Protein AF-A0A7W6AAC6-F1 (afdb_monomer_lite)

Foldseek 3Di:
DDDDPNDDDDADPPGDDFDKDWDWDDQDPVSDIDIDIDTDDQPPPNDDDDPCVVVVVVVVVVVVVVVD

pLDDT: mean 78.14, std 9.96, range [46.34, 91.62]

Structure (mmCIF, N/CA/C/O backbone):
data_AF-A0A7W6AAC6-F1
#
_entry.id   AF-A0A7W6AAC6-F1
#
loop_
_atom_site.group_PDB
_atom_site.id
_atom_site.type_symbol
_atom_site.label_atom_id
_atom_site.label_alt_id
_atom_site.label_comp_id
_atom_site.label_asym_id
_atom_site.label_entity_id
_atom_site.label_seq_id
_atom_site.pdbx_PDB_ins_code
_atom_site.Cartn_x
_atom_site.Cartn_y
_atom_site.Cartn_z
_atom_site.occupancy
_atom_site.B_iso_or_equiv
_atom_site.auth_seq_id
_atom_site.auth_comp_id
_atom_site.auth_asym_id
_atom_site.auth_atom_id
_atom_site.pdbx_PDB_model_num
ATOM 1 N N . MET A 1 1 ? -0.631 -6.558 -13.894 1.00 54.41 1 MET A N 1
ATOM 2 C CA . MET A 1 1 ? -2.035 -6.475 -13.440 1.00 54.41 1 MET A CA 1
ATOM 3 C C . MET A 1 1 ? -2.078 -6.285 -11.938 1.00 54.41 1 MET A C 1
ATOM 5 O O . MET A 1 1 ? -1.238 -6.843 -11.237 1.00 54.41 1 MET A O 1
ATOM 9 N N . SER A 1 2 ? -3.041 -5.501 -11.462 1.00 60.00 2 SER A N 1
ATOM 10 C CA . SER A 1 2 ? -3.216 -5.176 -10.045 1.00 60.00 2 SER A CA 1
ATOM 11 C C . SER A 1 2 ? -4.578 -5.694 -9.590 1.00 60.00 2 SER A C 1
ATOM 13 O O . SER A 1 2 ? -5.589 -5.358 -10.201 1.00 60.00 2 SER A O 1
ATOM 15 N N . ARG A 1 3 ? -4.614 -6.526 -8.538 1.00 58.81 3 ARG A N 1
ATOM 16 C CA . ARG A 1 3 ? -5.867 -6.980 -7.915 1.00 58.81 3 ARG A CA 1
ATOM 17 C C . ARG A 1 3 ? -6.233 -6.082 -6.737 1.00 58.81 3 ARG A C 1
ATOM 19 O O . ARG A 1 3 ? -5.411 -5.896 -5.841 1.00 58.81 3 ARG A O 1
ATOM 26 N N . ALA A 1 4 ? -7.455 -5.561 -6.728 1.00 65.44 4 ALA A N 1
ATOM 27 C CA . ALA A 1 4 ? -8.008 -4.749 -5.647 1.00 65.44 4 ALA A CA 1
ATOM 28 C C . ALA A 1 4 ? -9.406 -5.272 -5.302 1.00 65.44 4 ALA A C 1
ATOM 30 O O . ALA A 1 4 ? -10.283 -5.266 -6.155 1.00 65.44 4 ALA A O 1
ATOM 31 N N . GLN A 1 5 ? -9.606 -5.768 -4.075 1.00 78.69 5 GLN A N 1
ATOM 32 C CA . GLN A 1 5 ? -10.915 -6.248 -3.592 1.00 78.69 5 GLN A CA 1
ATOM 33 C C . GLN A 1 5 ? -11.635 -7.225 -4.555 1.00 78.69 5 GLN A C 1
ATOM 35 O O . GLN A 1 5 ? -12.841 -7.156 -4.751 1.00 78.69 5 GLN A O 1
ATOM 40 N N . GLY A 1 6 ? -10.888 -8.136 -5.188 1.00 78.12 6 GLY A N 1
ATOM 41 C CA . GLY A 1 6 ? -11.434 -9.102 -6.154 1.00 78.12 6 GLY A CA 1
ATOM 42 C C . GLY A 1 6 ? -11.620 -8.563 -7.578 1.00 78.12 6 GLY A C 1
ATOM 43 O O . GLY A 1 6 ? -11.873 -9.349 -8.486 1.00 78.12 6 GLY A O 1
ATOM 44 N N . MET A 1 7 ? -11.423 -7.262 -7.799 1.00 75.12 7 MET A N 1
ATOM 45 C CA . MET A 1 7 ? -11.392 -6.646 -9.122 1.00 75.12 7 MET A CA 1
ATOM 46 C C . MET A 1 7 ? -9.984 -6.678 -9.710 1.00 75.12 7 MET A C 1
ATOM 48 O O . MET A 1 7 ? -8.981 -6.617 -8.993 1.00 75.12 7 MET A O 1
ATOM 52 N N . GLU A 1 8 ? -9.917 -6.742 -11.033 1.00 81.75 8 GLU A N 1
ATOM 53 C CA . GLU A 1 8 ? -8.680 -6.642 -11.790 1.00 81.75 8 GLU A CA 1
ATOM 54 C C . GLU A 1 8 ? -8.642 -5.310 -12.528 1.00 81.75 8 GLU A C 1
ATOM 56 O O . GLU A 1 8 ? -9.559 -4.971 -13.275 1.00 81.75 8 GLU A O 1
ATOM 61 N N . ILE A 1 9 ? -7.578 -4.549 -12.287 1.00 80.31 9 ILE A N 1
ATOM 62 C CA . ILE A 1 9 ? -7.345 -3.271 -12.949 1.00 80.31 9 ILE A CA 1
ATOM 63 C C . ILE A 1 9 ? -6.097 -3.428 -13.814 1.00 80.31 9 ILE A C 1
ATOM 65 O O . ILE A 1 9 ? -5.012 -3.791 -13.335 1.00 80.31 9 ILE A O 1
ATOM 69 N N . ALA A 1 10 ? -6.267 -3.173 -15.108 1.00 84.00 10 ALA A N 1
ATOM 70 C CA . ALA A 1 10 ? -5.170 -3.099 -16.055 1.00 84.00 10 ALA A CA 1
ATOM 71 C C . ALA A 1 10 ? -4.599 -1.677 -16.050 1.00 84.00 10 ALA A C 1
ATOM 73 O O . ALA A 1 10 ? -5.330 -0.710 -16.249 1.00 84.00 10 ALA A O 1
ATOM 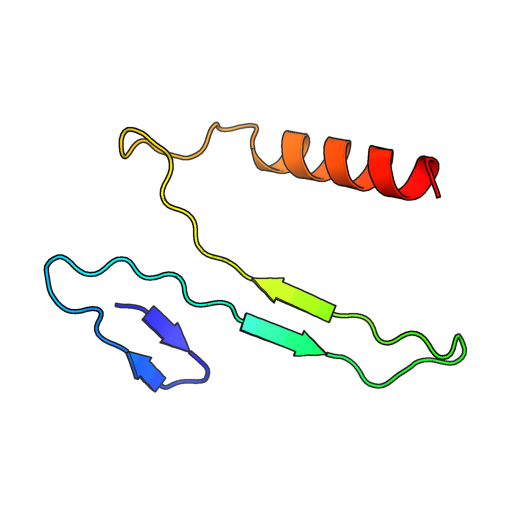74 N N . CYS A 1 11 ? -3.290 -1.563 -15.828 1.00 84.19 11 CYS A N 1
ATOM 75 C CA . CYS A 1 11 ? -2.559 -0.323 -16.056 1.00 84.19 11 CYS A CA 1
ATOM 76 C C . CYS A 1 11 ? -2.180 -0.289 -17.543 1.00 84.19 11 CYS A C 1
ATOM 78 O O . CYS A 1 11 ? -1.476 -1.210 -17.975 1.00 84.19 11 CYS A O 1
ATOM 80 N N . PRO A 1 12 ? -2.658 0.691 -18.331 1.00 89.19 12 PRO A N 1
ATOM 81 C CA . PRO A 1 12 ? -2.285 0.811 -19.735 1.00 89.19 12 PRO A CA 1
ATOM 82 C C . PRO A 1 12 ? -0.772 0.934 -19.921 1.00 89.19 12 PRO A C 1
ATOM 84 O O . PRO A 1 12 ? -0.038 1.324 -19.009 1.00 89.19 12 PRO A O 1
ATOM 87 N N . GLU A 1 13 ? -0.301 0.628 -21.126 1.00 88.00 13 GLU A N 1
ATOM 88 C CA . GLU A 1 13 ? 1.110 0.785 -21.464 1.00 88.00 13 GLU A CA 1
ATOM 89 C C . GLU A 1 13 ? 1.560 2.248 -21.303 1.00 88.00 13 GLU A C 1
ATOM 91 O O . GLU A 1 13 ? 0.835 3.186 -21.639 1.00 88.00 13 GLU A O 1
ATOM 96 N N . GLY A 1 14 ? 2.752 2.446 -20.733 1.00 85.56 14 GLY A N 1
ATOM 97 C CA . GLY A 1 14 ? 3.315 3.769 -20.440 1.00 85.56 14 GLY A CA 1
ATOM 98 C C . GLY A 1 14 ? 2.761 4.448 -19.181 1.00 85.56 14 GLY A C 1
ATOM 99 O O . GLY A 1 14 ? 3.268 5.498 -18.791 1.00 85.56 14 GLY A O 1
ATOM 100 N N . TRP A 1 15 ? 1.758 3.865 -18.519 1.00 85.50 15 TRP A N 1
ATOM 101 C CA . TRP A 1 15 ? 1.205 4.405 -17.278 1.00 85.50 15 TRP A CA 1
ATOM 102 C C . TRP A 1 15 ? 1.905 3.798 -16.063 1.00 85.50 15 TRP A C 1
ATOM 104 O O . TRP A 1 15 ? 2.242 2.615 -16.040 1.00 85.50 15 TRP A O 1
ATOM 114 N N . ALA A 1 16 ? 2.105 4.616 -15.031 1.00 82.25 16 ALA A N 1
ATOM 115 C CA . ALA A 1 16 ? 2.639 4.166 -13.753 1.00 82.25 16 ALA A CA 1
ATOM 116 C C . ALA A 1 16 ? 1.497 3.878 -12.769 1.00 82.25 16 ALA A C 1
ATOM 118 O O . ALA A 1 16 ? 0.698 4.764 -12.464 1.00 82.25 16 ALA A O 1
ATOM 119 N N . ASP A 1 17 ? 1.457 2.663 -12.222 1.00 82.50 17 ASP A N 1
ATOM 120 C CA . ASP A 1 17 ? 0.535 2.318 -11.139 1.00 82.50 17 ASP A CA 1
ATOM 121 C C . ASP A 1 17 ? 0.993 2.976 -9.828 1.00 82.50 17 ASP A C 1
ATOM 123 O O . ASP A 1 17 ? 1.994 2.582 -9.228 1.00 82.50 17 ASP A O 1
ATOM 127 N N . ARG A 1 18 ? 0.243 3.990 -9.390 1.00 83.75 18 ARG A N 1
ATOM 128 C CA . ARG A 1 18 ? 0.434 4.719 -8.125 1.00 83.75 18 ARG A CA 1
ATOM 129 C C . ARG A 1 18 ? -0.704 4.459 -7.134 1.00 83.75 18 ARG A C 1
ATOM 131 O O . ARG A 1 1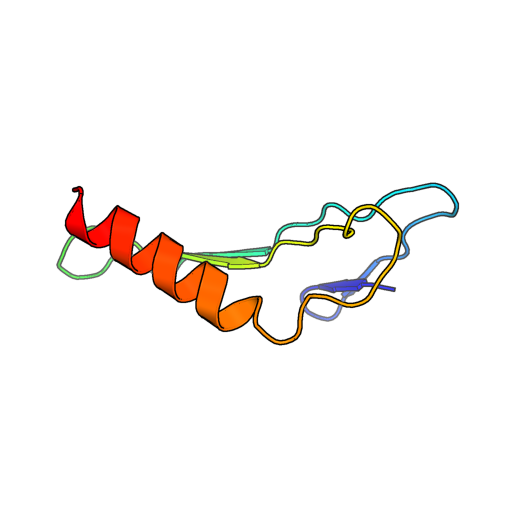8 ? -0.975 5.289 -6.269 1.00 83.75 18 ARG A O 1
ATOM 138 N N . SER A 1 19 ? -1.405 3.337 -7.283 1.00 84.06 19 SER A N 1
ATOM 139 C CA . SER A 1 19 ? -2.546 3.001 -6.430 1.00 84.06 19 SER A CA 1
ATOM 140 C C . SER A 1 19 ? -2.137 2.881 -4.960 1.00 84.06 19 SER A C 1
ATOM 142 O O . SER A 1 19 ? -1.087 2.322 -4.632 1.00 84.06 19 SER A O 1
ATOM 144 N N . MET A 1 20 ? -3.018 3.345 -4.077 1.00 87.38 20 MET A N 1
ATOM 145 C CA . MET A 1 20 ? -2.901 3.212 -2.628 1.00 87.38 20 MET A CA 1
ATOM 146 C C . MET A 1 20 ? -4.145 2.506 -2.088 1.00 87.38 20 MET A C 1
ATOM 148 O O . MET A 1 20 ? -5.266 2.867 -2.443 1.00 87.38 20 MET A O 1
ATOM 152 N N . LEU A 1 21 ? -3.950 1.511 -1.223 1.00 87.25 21 LEU A N 1
ATOM 153 C CA . LEU A 1 21 ? -5.022 0.906 -0.437 1.00 87.25 21 LEU A CA 1
ATOM 154 C C . LEU A 1 21 ? -4.933 1.430 0.993 1.00 87.25 21 LEU A C 1
ATOM 156 O O . LEU A 1 21 ? -3.897 1.268 1.630 1.00 87.25 21 LEU A O 1
ATOM 160 N N . VAL A 1 22 ? -6.024 2.002 1.495 1.00 90.50 22 VAL A N 1
ATOM 161 C CA . VAL A 1 22 ? -6.164 2.407 2.896 1.00 90.50 22 VAL A CA 1
ATOM 162 C C . VAL A 1 22 ? -7.300 1.603 3.514 1.00 90.50 22 VAL A C 1
ATOM 164 O O . VAL A 1 22 ? -8.429 1.654 3.029 1.00 90.50 22 VAL A O 1
ATOM 167 N N . LEU A 1 23 ? -7.002 0.850 4.571 1.00 88.12 23 LEU A N 1
ATOM 168 C CA . LEU A 1 23 ? -7.994 0.170 5.399 1.00 88.12 23 LEU A CA 1
ATOM 169 C C . LEU A 1 23 ? -7.996 0.807 6.784 1.00 88.12 23 LEU A C 1
ATOM 171 O O . LEU A 1 23 ? -6.992 0.756 7.491 1.00 88.12 23 LEU A O 1
ATOM 175 N 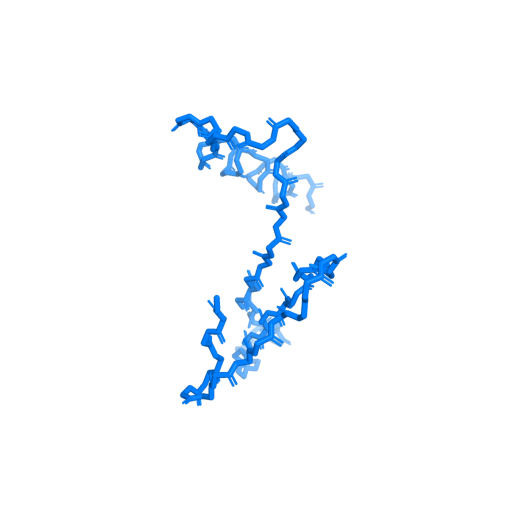N . THR A 1 24 ? -9.128 1.383 7.171 1.00 91.62 24 THR A N 1
ATOM 176 C CA . THR A 1 24 ? -9.301 2.061 8.458 1.00 91.62 24 THR A CA 1
ATOM 177 C C . THR A 1 24 ? -10.122 1.187 9.393 1.00 91.62 24 THR A C 1
ATOM 179 O O . THR A 1 24 ? -11.251 0.813 9.070 1.00 91.62 24 THR A O 1
ATOM 182 N N . ALA A 1 25 ? -9.569 0.859 10.558 1.00 88.56 25 ALA A N 1
ATOM 183 C CA . ALA A 1 25 ? -10.336 0.224 11.621 1.00 88.56 25 ALA A CA 1
ATOM 184 C C . ALA A 1 25 ? -11.262 1.256 12.295 1.00 88.56 25 ALA A C 1
ATOM 186 O O . ALA A 1 25 ? -10.904 2.435 12.368 1.00 88.56 25 ALA A O 1
ATOM 187 N N . PRO A 1 26 ? -12.425 0.849 12.831 1.00 89.06 26 PRO A N 1
ATOM 188 C CA . PRO A 1 26 ? -13.226 1.725 13.678 1.00 89.06 26 PRO A CA 1
ATOM 189 C C . PRO A 1 26 ? -12.391 2.297 14.842 1.00 89.06 26 PRO A C 1
ATOM 191 O O . PRO A 1 26 ? -11.509 1.594 15.347 1.00 89.06 26 PRO A O 1
ATOM 194 N N . PRO A 1 27 ? -12.649 3.540 15.290 1.00 87.56 27 PRO A N 1
ATOM 195 C CA . PRO A 1 27 ? -11.918 4.133 16.405 1.00 87.56 27 PRO A CA 1
ATOM 196 C C . PRO A 1 27 ? -12.032 3.275 17.669 1.00 87.56 27 PRO A C 1
ATOM 198 O O . PRO A 1 27 ? -13.125 2.849 18.046 1.00 87.56 27 PRO A O 1
ATOM 201 N N . GLY A 1 28 ? -10.896 3.027 18.324 1.00 80.62 28 GLY A N 1
ATOM 202 C CA . GLY A 1 28 ? -10.857 2.333 19.611 1.00 80.62 28 GLY A CA 1
ATOM 203 C C . GLY A 1 28 ? -11.170 3.260 20.789 1.00 80.62 28 GLY A C 1
ATOM 204 O O . GLY A 1 28 ? -11.514 4.428 20.619 1.00 80.62 28 GLY A O 1
ATOM 205 N N . ALA A 1 29 ? -10.974 2.764 22.013 1.00 83.38 29 ALA A N 1
ATOM 206 C CA . ALA A 1 29 ? -11.202 3.533 23.243 1.00 83.38 29 ALA A CA 1
ATOM 207 C C . ALA A 1 29 ? -10.340 4.810 23.363 1.00 83.38 29 ALA A C 1
ATOM 209 O O . ALA A 1 29 ? -10.708 5.729 24.086 1.00 83.38 29 ALA A O 1
ATOM 210 N N . SER A 1 30 ? -9.214 4.889 22.645 1.00 83.81 30 SER A N 1
ATOM 211 C CA . SER A 1 30 ? -8.369 6.088 22.562 1.00 83.81 30 SER A CA 1
ATOM 212 C C . SER A 1 30 ? -8.920 7.174 21.628 1.00 83.81 30 SER A C 1
ATOM 214 O O . SER A 1 30 ? -8.330 8.246 21.538 1.00 83.81 30 SER A O 1
ATOM 216 N N . GLY A 1 31 ? -10.001 6.902 20.885 1.00 85.69 31 GLY A N 1
ATOM 217 C CA . GLY A 1 31 ? -10.543 7.797 19.857 1.00 85.69 31 GLY A CA 1
ATOM 218 C C . GLY A 1 31 ? -9.722 7.850 18.562 1.00 85.69 31 GLY A C 1
ATOM 219 O O . GLY A 1 31 ? -10.142 8.494 17.604 1.00 85.69 31 GLY A O 1
ATOM 220 N N . ILE A 1 32 ? -8.583 7.151 18.501 1.00 82.06 32 ILE A N 1
ATOM 221 C CA . ILE A 1 32 ? -7.720 7.072 17.317 1.00 82.06 32 ILE A CA 1
ATOM 222 C C . ILE A 1 32 ? -8.087 5.825 16.505 1.00 82.06 32 ILE A C 1
ATOM 224 O O . ILE A 1 32 ? -8.202 4.723 17.046 1.00 82.06 32 ILE A O 1
ATOM 228 N N . ALA A 1 33 ? -8.254 6.000 15.194 1.00 86.94 33 ALA A N 1
ATOM 229 C CA . ALA A 1 33 ? -8.465 4.914 14.245 1.00 86.94 33 ALA A CA 1
ATOM 230 C C . ALA A 1 33 ? -7.129 4.464 13.637 1.00 86.94 33 ALA A C 1
ATOM 232 O O . ALA A 1 33 ? -6.392 5.269 13.064 1.00 86.94 33 ALA A O 1
ATOM 233 N N . ALA A 1 34 ? -6.823 3.172 13.747 1.00 84.0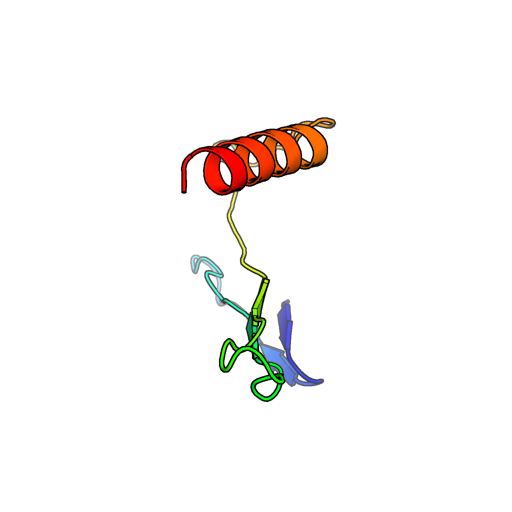0 34 ALA A N 1
ATOM 234 C CA . ALA A 1 34 ? -5.658 2.587 13.094 1.00 84.00 34 ALA A CA 1
ATOM 235 C C . ALA A 1 34 ? -5.903 2.449 11.584 1.00 84.00 34 ALA A C 1
ATOM 237 O O . ALA A 1 34 ? -6.982 2.031 11.158 1.00 84.00 34 ALA A O 1
ATOM 238 N N . ASN A 1 35 ? -4.884 2.762 10.782 1.00 89.31 35 ASN A N 1
ATOM 239 C CA . ASN A 1 35 ? -4.922 2.639 9.328 1.00 89.31 35 ASN A CA 1
ATOM 240 C C . ASN A 1 35 ? -3.839 1.666 8.854 1.00 89.31 35 ASN A C 1
ATOM 242 O O . ASN A 1 35 ? -2.677 1.814 9.224 1.00 89.31 35 ASN A O 1
ATOM 246 N N . LEU A 1 36 ? -4.205 0.710 8.000 1.00 84.50 36 LEU A N 1
ATOM 247 C CA . LEU A 1 36 ? -3.258 -0.047 7.184 1.00 84.50 36 LEU A CA 1
ATOM 248 C C . LEU A 1 36 ? -3.196 0.601 5.804 1.00 84.50 36 LEU A C 1
ATOM 250 O O . LEU A 1 36 ? -4.200 0.638 5.092 1.00 84.50 36 LEU A O 1
ATOM 254 N N . VAL A 1 37 ? -2.017 1.089 5.429 1.00 87.38 37 VAL A N 1
ATOM 255 C CA . VAL A 1 37 ? -1.782 1.741 4.140 1.00 87.38 37 VAL A CA 1
ATOM 256 C C . VAL A 1 37 ? -0.808 0.901 3.323 1.00 87.38 37 VAL A C 1
ATOM 258 O O . VAL A 1 37 ? 0.302 0.627 3.769 1.00 87.38 37 VAL A O 1
ATOM 261 N N . VAL A 1 38 ? -1.216 0.499 2.121 1.00 84.62 38 VAL A N 1
ATOM 262 C CA . VAL A 1 38 ? -0.362 -0.200 1.153 1.00 84.62 38 VAL A CA 1
ATOM 263 C C . VAL A 1 38 ? -0.175 0.702 -0.057 1.00 84.62 38 VAL A C 1
ATOM 265 O O . VAL A 1 38 ? -1.144 1.055 -0.729 1.00 84.62 38 VAL A O 1
ATOM 268 N N . THR A 1 39 ? 1.072 1.061 -0.343 1.00 85.25 39 THR A N 1
ATOM 269 C CA . THR A 1 39 ? 1.464 1.880 -1.494 1.00 85.25 39 THR A CA 1
ATOM 270 C C . THR A 1 39 ? 2.324 1.084 -2.463 1.00 85.25 39 THR A C 1
ATOM 272 O O . THR A 1 39 ? 2.841 0.012 -2.144 1.00 85.25 39 THR A O 1
ATOM 275 N N . ARG A 1 40 ? 2.467 1.616 -3.677 1.00 78.56 40 ARG A N 1
ATOM 276 C CA . ARG A 1 40 ? 3.372 1.094 -4.698 1.00 78.56 40 ARG A CA 1
ATOM 277 C C . ARG A 1 40 ? 4.338 2.190 -5.079 1.00 78.56 40 ARG A C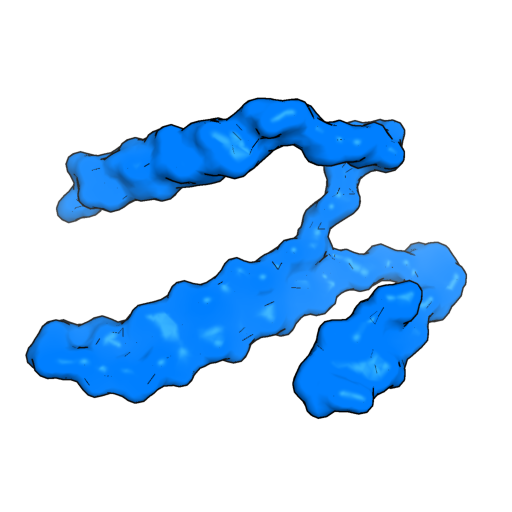 1
ATOM 279 O O . ARG A 1 40 ? 3.918 3.301 -5.402 1.00 78.56 40 ARG A O 1
ATOM 286 N N . ASP A 1 41 ? 5.615 1.853 -5.071 1.00 75.38 41 ASP A N 1
ATOM 287 C CA . ASP A 1 41 ? 6.637 2.713 -5.634 1.00 75.38 41 ASP A CA 1
ATOM 288 C C . ASP A 1 41 ? 7.577 1.888 -6.503 1.00 75.38 41 ASP A C 1
ATOM 290 O O . ASP A 1 41 ? 7.846 0.715 -6.225 1.00 75.38 41 ASP A O 1
ATOM 294 N N . VAL A 1 42 ? 8.033 2.500 -7.590 1.00 69.88 42 VAL A N 1
ATOM 295 C CA . VAL A 1 42 ? 8.993 1.880 -8.498 1.00 69.88 42 VAL A CA 1
ATOM 296 C C . VAL A 1 42 ? 10.363 2.374 -8.083 1.00 69.88 42 VAL A C 1
ATOM 298 O O . VAL A 1 42 ? 10.639 3.571 -8.130 1.00 69.88 42 VAL A O 1
ATOM 301 N N . LEU A 1 43 ? 11.230 1.450 -7.682 1.00 67.31 43 LEU A N 1
ATOM 302 C CA . LEU A 1 43 ? 12.597 1.792 -7.319 1.00 67.31 43 LEU A CA 1
ATOM 303 C C . LEU A 1 43 ? 13.306 2.400 -8.527 1.00 67.31 43 LEU A C 1
ATOM 305 O O . LEU A 1 43 ? 13.297 1.834 -9.625 1.00 67.31 43 LEU A O 1
ATOM 309 N N . ALA A 1 44 ? 13.928 3.560 -8.318 1.00 62.69 44 ALA A N 1
ATOM 310 C CA . ALA A 1 44 ? 14.739 4.204 -9.338 1.00 62.69 44 ALA A CA 1
ATOM 311 C C . ALA A 1 44 ? 15.802 3.212 -9.848 1.00 62.69 44 ALA A C 1
ATOM 313 O O . ALA A 1 44 ? 16.551 2.635 -9.062 1.00 62.69 44 ALA A O 1
ATOM 314 N N . GLY A 1 45 ? 15.829 2.981 -11.164 1.00 67.69 45 GLY A N 1
ATOM 315 C CA . GLY A 1 45 ? 16.719 2.005 -11.805 1.00 67.69 45 GLY A CA 1
ATOM 316 C C . GLY A 1 45 ? 16.119 0.614 -12.046 1.00 67.69 45 GLY A C 1
ATOM 317 O O . GLY A 1 45 ? 16.823 -0.245 -12.566 1.00 67.69 45 GLY A O 1
ATOM 318 N N . GLY A 1 46 ? 14.844 0.372 -11.707 1.00 62.25 46 GLY A N 1
ATOM 319 C CA . GLY A 1 46 ? 14.134 -0.871 -12.058 1.00 62.25 46 GLY A CA 1
ATOM 320 C C . GLY A 1 46 ? 14.652 -2.137 -11.359 1.00 62.25 46 GLY A C 1
ATOM 321 O O . GLY A 1 46 ? 14.308 -3.246 -11.761 1.00 62.25 46 GLY A O 1
ATOM 322 N N . GLY A 1 47 ? 15.493 -1.980 -10.334 1.00 65.69 47 GLY A N 1
ATOM 323 C CA . GLY A 1 47 ? 16.074 -3.079 -9.568 1.00 65.69 47 GLY A CA 1
ATOM 324 C C . GLY A 1 47 ? 15.128 -3.653 -8.513 1.00 65.69 47 GLY A C 1
ATOM 325 O O . GLY A 1 47 ? 14.105 -3.061 -8.166 1.00 65.69 47 GLY A O 1
ATOM 326 N N . GLN A 1 48 ? 15.496 -4.815 -7.971 1.00 66.50 48 GLN A N 1
ATOM 327 C CA . GLN A 1 48 ? 14.847 -5.368 -6.783 1.00 66.50 48 GLN A CA 1
ATOM 328 C C . GLN A 1 48 ? 15.058 -4.453 -5.574 1.00 66.50 48 GLN A C 1
ATOM 330 O O . GLN A 1 48 ? 16.074 -3.764 -5.460 1.00 66.50 48 GLN A O 1
ATOM 335 N N . ALA A 1 49 ? 14.098 -4.480 -4.649 1.00 67.25 49 ALA A N 1
ATOM 336 C CA . ALA A 1 49 ? 14.260 -3.818 -3.367 1.00 67.25 49 ALA A CA 1
ATOM 337 C C . ALA A 1 49 ? 15.520 -4.327 -2.656 1.00 67.25 49 ALA A C 1
ATOM 339 O O . ALA A 1 49 ? 15.784 -5.531 -2.699 1.00 67.25 49 ALA A O 1
ATOM 340 N N . PRO A 1 50 ? 16.295 -3.436 -2.006 1.00 73.00 50 PRO A N 1
ATOM 341 C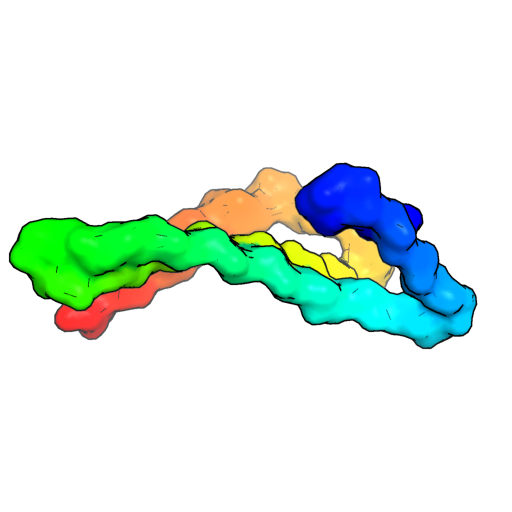 CA . PRO A 1 50 ? 17.401 -3.852 -1.157 1.00 73.00 50 PRO A CA 1
ATOM 342 C C . PRO A 1 50 ? 16.934 -4.939 -0.191 1.00 73.00 50 PRO A C 1
ATOM 344 O O . PRO A 1 50 ? 15.857 -4.819 0.394 1.00 73.00 50 PRO A O 1
ATOM 347 N N . ALA A 1 51 ? 17.738 -5.986 -0.004 1.00 80.31 51 ALA A N 1
ATOM 348 C CA . ALA A 1 51 ? 17.380 -7.106 0.869 1.00 80.31 51 ALA A CA 1
ATOM 349 C C . ALA A 1 51 ? 17.055 -6.662 2.311 1.00 80.31 51 ALA A C 1
ATOM 351 O O . ALA A 1 51 ? 16.344 -7.356 3.030 1.00 80.31 51 ALA A O 1
ATOM 352 N N . ASP A 1 52 ? 17.543 -5.489 2.725 1.00 84.06 52 ASP A N 1
ATOM 353 C CA . ASP A 1 52 ? 17.335 -4.901 4.044 1.00 84.06 52 ASP A CA 1
ATOM 354 C C . ASP A 1 52 ? 16.267 -3.788 4.086 1.00 84.06 52 ASP A C 1
ATOM 356 O O . ASP A 1 52 ? 16.156 -3.089 5.095 1.00 84.06 52 ASP A O 1
ATOM 360 N N . ILE A 1 53 ? 15.465 -3.610 3.027 1.00 80.06 53 ILE A N 1
ATOM 361 C CA . ILE A 1 53 ? 14.457 -2.537 2.944 1.00 80.06 53 ILE A CA 1
ATOM 362 C C . ILE A 1 53 ? 13.452 -2.586 4.107 1.00 80.06 53 ILE A C 1
ATOM 364 O O . ILE A 1 53 ? 13.118 -1.541 4.657 1.00 80.06 53 ILE A O 1
ATOM 368 N N . ALA A 1 54 ? 13.032 -3.784 4.534 1.00 78.44 54 ALA A N 1
ATOM 369 C CA . ALA A 1 54 ? 12.099 -3.963 5.648 1.00 78.44 54 ALA A CA 1
ATOM 370 C C . ALA A 1 54 ? 12.681 -3.408 6.956 1.00 78.44 54 ALA A C 1
ATOM 372 O O . ALA A 1 54 ? 12.074 -2.555 7.595 1.00 78.44 54 ALA A O 1
ATOM 373 N N . ARG A 1 55 ? 13.927 -3.783 7.270 1.00 83.06 55 ARG A N 1
ATOM 374 C CA . ARG A 1 55 ? 14.656 -3.294 8.448 1.00 83.06 55 ARG A CA 1
ATOM 375 C C . ARG A 1 55 ? 14.829 -1.771 8.429 1.00 83.06 55 ARG A C 1
ATOM 377 O O . ARG A 1 55 ? 14.776 -1.123 9.468 1.00 83.06 55 ARG A O 1
ATOM 384 N N . ARG A 1 56 ? 15.057 -1.183 7.249 1.00 82.31 56 ARG A N 1
ATOM 385 C CA . ARG A 1 56 ? 15.193 0.276 7.092 1.00 82.31 56 ARG A CA 1
ATOM 386 C C . ARG A 1 56 ? 13.877 1.008 7.355 1.00 82.31 56 ARG A C 1
ATOM 388 O O . ARG A 1 56 ? 13.904 2.075 7.961 1.00 82.31 56 ARG A O 1
ATOM 395 N N . ILE A 1 57 ? 12.754 0.439 6.913 1.00 81.19 57 ILE A N 1
ATOM 396 C CA . ILE A 1 57 ? 11.417 0.980 7.186 1.00 81.19 57 ILE A CA 1
ATOM 397 C C . ILE A 1 57 ? 11.116 0.893 8.686 1.00 81.19 57 ILE A C 1
ATOM 399 O O . ILE A 1 57 ? 10.729 1.897 9.275 1.00 81.19 57 ILE A O 1
ATOM 403 N N . GLU A 1 58 ? 11.360 -0.261 9.311 1.00 83.88 58 GLU A N 1
ATOM 404 C CA . GLU A 1 58 ? 11.167 -0.459 10.756 1.00 83.88 58 GLU A CA 1
ATOM 405 C C . GLU A 1 58 ? 11.960 0.564 11.581 1.00 83.88 58 GLU A C 1
ATOM 407 O O . GLU A 1 58 ? 11.388 1.258 12.419 1.00 83.88 58 GLU A O 1
ATOM 412 N N . ALA A 1 59 ? 13.251 0.737 11.279 1.00 83.25 59 ALA A N 1
ATOM 413 C CA . ALA A 1 59 ? 14.103 1.696 11.980 1.00 83.25 59 ALA A CA 1
ATOM 414 C C . ALA A 1 59 ? 13.630 3.155 11.823 1.00 83.25 59 ALA A C 1
ATOM 416 O O . ALA A 1 59 ? 13.743 3.943 12.761 1.00 83.25 59 ALA A O 1
ATOM 417 N N . HIS A 1 60 ? 13.099 3.526 10.652 1.00 76.19 60 HIS A N 1
ATOM 418 C CA . HIS A 1 60 ? 12.541 4.861 10.430 1.00 76.19 60 HIS A CA 1
ATOM 419 C C . HIS A 1 60 ? 11.257 5.077 11.243 1.00 76.19 60 HIS A C 1
ATOM 421 O O . HIS A 1 60 ? 11.138 6.090 11.928 1.00 76.19 60 HIS A O 1
ATOM 427 N N . VAL A 1 61 ? 10.338 4.105 11.226 1.00 76.38 61 VAL A N 1
ATOM 428 C CA . VAL A 1 61 ? 9.079 4.167 11.987 1.00 76.38 61 VAL A CA 1
ATOM 429 C C . VAL A 1 61 ? 9.344 4.249 13.492 1.00 76.38 61 VAL A C 1
ATOM 431 O O . VAL A 1 61 ? 8.733 5.067 14.174 1.00 76.38 61 VAL A O 1
ATOM 434 N N . GLU A 1 62 ? 10.283 3.460 14.020 1.00 81.25 62 GLU A N 1
ATOM 435 C CA . GLU A 1 62 ? 10.672 3.550 15.433 1.00 81.25 62 GLU A CA 1
ATOM 436 C C . GLU A 1 62 ? 11.253 4.922 15.803 1.00 81.25 62 GLU A C 1
ATOM 438 O O . GLU A 1 62 ? 11.002 5.416 16.905 1.00 81.25 62 GLU A O 1
ATOM 443 N N . GLY A 1 63 ? 12.018 5.541 14.899 1.00 71.69 63 GLY A N 1
ATOM 444 C CA . GLY A 1 63 ? 12.548 6.891 15.084 1.00 71.69 63 GLY A CA 1
ATOM 445 C C . GLY A 1 63 ? 11.445 7.943 15.208 1.00 71.69 63 GLY A C 1
ATOM 446 O O . GLY A 1 63 ? 11.476 8.746 16.138 1.00 71.69 63 GLY A O 1
ATOM 447 N N . GLU A 1 64 ? 10.446 7.893 14.325 1.00 69.94 64 GLU A N 1
ATOM 448 C CA . GLU A 1 64 ? 9.299 8.815 14.334 1.00 69.94 64 GLU A CA 1
ATOM 449 C C . GLU A 1 64 ? 8.418 8.629 15.580 1.00 69.94 64 GLU A C 1
ATOM 451 O O . GLU A 1 64 ? 8.001 9.610 16.192 1.00 69.94 64 GLU A O 1
ATOM 456 N N . ILE A 1 65 ? 8.189 7.383 16.019 1.00 69.38 65 ILE A N 1
ATOM 457 C CA . ILE A 1 65 ? 7.410 7.090 17.238 1.00 69.38 65 ILE A CA 1
ATOM 458 C C . ILE A 1 65 ? 8.091 7.648 18.494 1.00 69.38 65 ILE A C 1
ATOM 460 O O . ILE A 1 65 ? 7.406 8.055 19.425 1.00 69.38 65 ILE A O 1
ATOM 464 N N . ARG A 1 66 ? 9.427 7.648 18.554 1.00 63.53 66 ARG A N 1
ATOM 465 C CA . ARG A 1 66 ? 10.174 8.151 19.723 1.00 63.53 66 ARG A CA 1
ATOM 466 C C . ARG A 1 66 ? 10.335 9.671 19.745 1.00 63.53 66 ARG A C 1
ATOM 468 O O . ARG A 1 66 ? 10.712 10.206 20.785 1.00 63.53 66 ARG A O 1
ATOM 475 N N . ALA A 1 67 ? 10.141 10.335 18.609 1.00 56.59 67 ALA A N 1
ATOM 476 C CA . ALA A 1 67 ? 10.301 11.779 18.473 1.00 56.59 67 ALA A CA 1
ATOM 477 C C . ALA A 1 67 ? 9.012 12.571 18.773 1.00 56.59 67 ALA A C 1
ATOM 479 O O . ALA A 1 67 ? 9.099 13.784 18.968 1.00 56.59 67 ALA A O 1
ATOM 480 N N . GLY A 1 68 ? 7.851 11.905 18.799 1.00 46.34 68 GLY A N 1
ATOM 481 C CA . GLY A 1 68 ? 6.554 12.470 19.200 1.00 46.34 68 GLY A CA 1
ATOM 482 C C . GLY A 1 68 ? 6.201 12.170 20.649 1.00 46.34 68 GLY A C 1
ATOM 483 O O . GLY A 1 68 ? 5.554 13.043 21.267 1.00 46.34 68 GLY A O 1
#

Secondary structure (DSSP, 8-state):
-EEETTEEEPPPTT------EEEEPPP-TTSPPPEEEE---PPTTSPPPPTTHHHHHHHHHHHHHHH-

Organism: NCBI:txid413712

Radius of gyration: 16.23 Å; chains: 1; bounding box: 31×22×45 Å

Sequence (68 aa):
MSRAQGMEIACPEGWADRSMLVLTAPPGASGIAANLVVTRDVLAGGGQAPADIARRIEAHVEGEIRAG

InterPro domains:
  IPR014894 Inner membrane lipoprotein DcrB/EagT6 [PF08786] (9-58)
  IPR016123 Mog1/PsbP, alpha/beta/alpha sandwich [SSF55724] (9-58)